Protein AF-A0A2E2U659-F1 (afdb_monomer_lite)

pLDDT: mean 93.08, std 4.6, range [61.91, 98.06]

Foldseek 3Di:
DPVVVVVVVVCVVVVLVLCVVCVVVLVVVPDDPVVSVVVSVVSSVVVVVVVVVVVVLVVVVQPDQAALVNDDCVQQVVDDPVVLVVVVVVVCVVVVHDDDDDDDPSNCSSRSVNRD

Radius of gyration: 21.77 Å; chains: 1; bounding box: 40×27×58 Å

Sequence (116 aa):
MDKNEELLSELKYLKLKSFVDYMDEVESSNLSLRDSLLELCRHEVRRRHDNSVLRRIKLAGFPKTKTLAMLNFDLAPRLSREQVNNLGTCKFIKEKRNVLLVGDSGGGKTHLAIGL

Secondary structure (DSSP, 8-state):
--HHHHHHHHHHHTT-HHHHHHHHHHHHTT--HHHHHHHHHHHHHHHHHHHHHHHHHHHTT-SS---GGG--GGG-TTS-HHHHHHHHTTHHHHTT------SSTTSSHHHHHHH-

Structure (mmCIF, N/CA/C/O backbone):
data_AF-A0A2E2U659-F1
#
_entry.id   AF-A0A2E2U659-F1
#
loop_
_atom_site.group_PDB
_atom_site.id
_atom_site.type_symbol
_atom_site.label_atom_id
_atom_site.label_alt_id
_atom_site.label_comp_id
_atom_site.label_asym_id
_atom_site.label_entity_id
_atom_site.label_seq_id
_atom_site.pdbx_PDB_ins_code
_atom_site.Cartn_x
_atom_site.Cartn_y
_atom_site.Cartn_z
_atom_site.occupancy
_atom_site.B_iso_or_equiv
_atom_site.auth_seq_id
_atom_site.auth_comp_id
_atom_site.auth_asym_id
_atom_site.auth_atom_id
_atom_site.pdbx_PDB_model_num
ATOM 1 N N . MET A 1 1 ? -16.814 -13.558 31.536 1.00 61.91 1 MET A N 1
ATOM 2 C CA . MET A 1 1 ? -15.636 -13.441 30.660 1.00 61.91 1 MET A CA 1
ATOM 3 C C . MET A 1 1 ? -15.093 -12.032 30.820 1.00 61.91 1 MET A C 1
ATOM 5 O O . MET A 1 1 ? -15.859 -11.158 31.218 1.00 61.91 1 MET A O 1
ATOM 9 N N . ASP A 1 2 ? -13.794 -11.819 30.623 1.00 89.94 2 ASP A N 1
ATOM 10 C CA . ASP A 1 2 ? -13.235 -10.466 30.593 1.00 89.94 2 ASP A CA 1
ATOM 11 C C . ASP A 1 2 ? -13.784 -9.731 29.356 1.00 89.94 2 ASP A C 1
ATOM 13 O O . ASP A 1 2 ? -13.744 -10.259 28.245 1.00 89.94 2 ASP A O 1
ATOM 17 N N . LYS A 1 3 ? -14.318 -8.518 29.540 1.00 89.56 3 LYS A N 1
ATOM 18 C CA . LYS A 1 3 ? -14.882 -7.717 28.441 1.00 89.56 3 LYS A CA 1
ATOM 19 C C . LYS A 1 3 ? -13.840 -7.416 27.363 1.00 89.56 3 LYS A C 1
ATOM 21 O O . LYS A 1 3 ? -14.201 -7.267 26.197 1.00 89.56 3 LYS A O 1
ATOM 26 N N . ASN A 1 4 ? -12.563 -7.335 27.739 1.00 89.25 4 ASN A N 1
ATOM 27 C CA . ASN A 1 4 ? -11.481 -7.134 26.784 1.00 89.25 4 ASN A CA 1
ATOM 28 C C . ASN A 1 4 ? -11.280 -8.368 25.888 1.00 89.25 4 ASN A C 1
ATOM 30 O O . ASN A 1 4 ? -11.129 -8.246 24.674 1.00 89.25 4 ASN A O 1
ATOM 34 N N . GLU A 1 5 ? -11.356 -9.574 26.456 1.00 92.81 5 GLU A N 1
ATOM 35 C CA . GLU A 1 5 ? -11.285 -10.816 25.679 1.00 92.81 5 GLU A CA 1
ATOM 36 C C . GLU A 1 5 ? -12.457 -10.950 24.699 1.00 92.81 5 GLU A C 1
ATOM 38 O O . GLU A 1 5 ? -12.251 -11.328 23.541 1.00 92.81 5 GLU A O 1
ATOM 43 N N . GLU A 1 6 ? -13.671 -10.596 25.134 1.00 95.06 6 GLU A N 1
ATOM 44 C CA . GLU A 1 6 ? -14.858 -10.562 24.271 1.00 95.06 6 GLU A CA 1
ATOM 45 C C . GLU A 1 6 ? -14.645 -9.592 23.097 1.00 95.06 6 GLU A C 1
ATOM 47 O O . GLU A 1 6 ? -14.783 -9.991 21.938 1.00 95.06 6 GLU A O 1
ATOM 52 N N . LEU A 1 7 ? -14.193 -8.363 23.365 1.00 93.31 7 LEU A N 1
ATOM 53 C CA . LEU A 1 7 ? -13.891 -7.374 22.327 1.00 93.31 7 LEU A CA 1
ATOM 54 C C . LEU A 1 7 ? -12.846 -7.884 21.325 1.00 93.31 7 LEU A C 1
ATOM 56 O O . LEU A 1 7 ? -13.054 -7.807 20.113 1.00 93.31 7 LEU A O 1
ATOM 60 N N . LEU A 1 8 ? -11.735 -8.450 21.801 1.00 93.38 8 LEU A N 1
ATOM 61 C CA . LEU A 1 8 ? -10.689 -8.992 20.931 1.00 93.38 8 LEU A CA 1
ATOM 62 C C . LEU A 1 8 ? -11.200 -10.137 20.047 1.00 93.38 8 LEU A C 1
ATOM 64 O O . LEU A 1 8 ? -10.747 -10.282 18.905 1.00 93.38 8 LEU A O 1
ATOM 68 N N . SER A 1 9 ? -12.128 -10.954 20.548 1.00 94.94 9 SER A N 1
ATOM 69 C CA . SER A 1 9 ? -12.752 -12.024 19.766 1.00 94.94 9 SER A CA 1
ATOM 70 C C . SER A 1 9 ? -13.616 -11.470 18.625 1.00 94.94 9 SER A C 1
ATOM 72 O O . SER A 1 9 ? -13.458 -11.898 17.476 1.00 94.94 9 SER A O 1
ATOM 74 N N . GLU A 1 10 ? -14.417 -10.438 18.900 1.00 96.19 10 GLU A N 1
ATOM 75 C CA . GLU A 1 10 ? -15.263 -9.767 17.910 1.00 96.19 10 GLU A CA 1
ATOM 76 C C . GLU A 1 10 ? -14.425 -9.039 16.850 1.00 96.19 10 GLU A C 1
ATOM 78 O O . GLU A 1 10 ? -14.656 -9.180 15.646 1.00 96.19 10 GLU A O 1
ATOM 83 N N . LEU A 1 11 ? -13.368 -8.329 17.260 1.00 95.56 11 LEU A N 1
ATOM 84 C CA . LEU A 1 11 ? -12.451 -7.655 16.333 1.00 95.56 11 LEU A CA 1
ATOM 85 C C . LEU A 1 11 ? -11.759 -8.648 15.389 1.00 95.56 11 LEU A C 1
ATOM 87 O O . LEU A 1 11 ? -11.617 -8.380 14.190 1.00 95.56 11 LEU A O 1
ATOM 91 N N . LYS A 1 12 ? -11.364 -9.822 15.897 1.00 93.94 12 LYS A N 1
ATOM 92 C CA . LYS A 1 12 ? -10.801 -10.904 15.073 1.00 93.94 12 LYS A CA 1
ATOM 93 C C . LYS A 1 12 ? -11.826 -11.443 14.079 1.00 93.94 12 LYS A C 1
ATOM 95 O O . LYS A 1 12 ? -11.478 -11.610 12.907 1.00 93.94 12 LYS A O 1
ATOM 100 N N . TYR A 1 13 ? -13.067 -11.675 14.509 1.00 96.56 13 TYR A N 1
ATOM 101 C CA . TYR A 1 13 ? -14.152 -12.143 13.642 1.00 96.56 13 TYR A CA 1
ATOM 102 C C . TYR A 1 13 ? -14.449 -11.149 12.508 1.00 96.56 13 TYR A C 1
ATOM 104 O O . TYR A 1 13 ? -14.497 -11.528 11.334 1.00 96.56 13 TYR A O 1
ATOM 112 N N . LEU A 1 14 ? -14.517 -9.854 12.831 1.00 96.94 14 LEU A N 1
ATOM 113 C CA . LEU A 1 14 ? -14.705 -8.757 11.874 1.00 96.94 14 LEU A CA 1
ATOM 114 C C . LEU A 1 14 ? -13.465 -8.464 11.009 1.00 96.94 14 LEU A C 1
ATOM 116 O O . LEU A 1 14 ? -13.519 -7.633 10.097 1.00 96.94 14 LEU A O 1
ATOM 120 N N . LYS A 1 15 ? -12.347 -9.159 11.259 1.00 95.81 15 LYS A N 1
ATOM 121 C CA . LYS A 1 15 ? -11.054 -8.980 10.579 1.00 95.81 15 LYS A CA 1
ATOM 122 C C . LYS A 1 15 ? -10.497 -7.559 10.727 1.00 95.81 15 LYS A C 1
ATOM 124 O O . LYS A 1 15 ? -9.832 -7.074 9.814 1.00 95.81 15 LYS A O 1
ATOM 129 N N . LEU A 1 16 ? -10.749 -6.911 11.863 1.00 96.75 16 LEU A N 1
ATOM 130 C CA . LEU A 1 16 ? -10.254 -5.579 12.223 1.00 96.75 16 LEU A CA 1
ATOM 131 C C . LEU A 1 16 ? -8.895 -5.694 12.921 1.00 96.75 16 LEU A C 1
ATOM 133 O O . LEU A 1 16 ? -8.750 -5.413 14.108 1.00 96.75 16 LEU A O 1
ATOM 137 N N . LYS A 1 17 ? -7.885 -6.174 12.191 1.00 93.38 17 LYS A N 1
ATOM 138 C CA . LYS A 1 17 ? -6.566 -6.464 12.778 1.00 93.38 17 LYS A CA 1
ATOM 139 C C . LYS A 1 17 ? -5.885 -5.208 13.310 1.00 93.38 17 LYS A C 1
ATOM 141 O O . LYS A 1 17 ? -5.283 -5.265 14.372 1.00 93.38 17 LYS A O 1
ATOM 146 N N . SER A 1 18 ? -6.022 -4.085 12.608 1.00 95.81 18 SER A N 1
ATOM 147 C CA . SER A 1 18 ? -5.437 -2.825 13.061 1.00 95.81 18 SER A CA 1
ATOM 148 C C . SER A 1 18 ? -6.079 -2.301 14.338 1.00 95.81 18 SER A C 1
ATOM 150 O O . SER A 1 18 ? -5.429 -1.563 15.060 1.00 95.81 18 SER A O 1
ATOM 152 N N . PHE A 1 19 ? -7.325 -2.667 14.647 1.00 96.69 19 PHE A N 1
ATOM 153 C CA . PHE A 1 19 ? -7.912 -2.250 15.918 1.00 96.69 19 PHE A CA 1
ATOM 154 C C . PHE A 1 19 ? -7.129 -2.875 17.069 1.00 96.69 19 PHE A C 1
ATOM 156 O O . PHE A 1 19 ? -6.720 -2.159 17.963 1.00 96.69 19 PHE A O 1
ATOM 163 N N . VAL A 1 20 ? -6.825 -4.173 16.986 1.00 94.12 20 VAL A N 1
ATOM 164 C CA . VAL A 1 20 ? -6.016 -4.871 17.998 1.00 94.12 20 VAL A CA 1
ATOM 165 C C . VAL A 1 20 ? -4.615 -4.263 18.123 1.00 94.12 20 VAL A C 1
ATOM 167 O O . VAL A 1 20 ? -4.124 -4.110 19.231 1.00 94.12 20 VAL A O 1
ATOM 170 N N . ASP A 1 21 ? -3.992 -3.898 16.999 1.00 95.25 21 ASP A N 1
ATOM 171 C CA . ASP A 1 21 ? -2.619 -3.378 16.985 1.00 95.25 21 ASP A CA 1
ATOM 172 C C . ASP A 1 21 ? -2.499 -1.945 17.558 1.00 95.25 21 ASP A C 1
ATOM 174 O O . ASP A 1 21 ? -1.428 -1.582 18.036 1.00 95.25 21 ASP A O 1
ATOM 178 N N . TYR A 1 22 ? -3.564 -1.129 17.492 1.00 96.19 22 TYR A N 1
ATOM 179 C CA . TYR A 1 22 ? -3.524 0.314 17.800 1.00 96.19 22 TYR A CA 1
ATOM 180 C C . TYR A 1 22 ? -4.501 0.764 18.905 1.00 96.19 22 TYR A C 1
ATOM 182 O O . TYR A 1 22 ? -4.556 1.952 19.219 1.00 96.19 22 TYR A O 1
ATOM 190 N N . MET A 1 23 ? -5.287 -0.144 19.495 1.00 93.75 23 MET A N 1
ATOM 191 C CA . MET A 1 23 ? -6.300 0.199 20.507 1.00 93.75 23 MET A CA 1
ATOM 192 C C . MET A 1 23 ? -5.694 0.904 21.720 1.00 93.75 23 MET A C 1
ATOM 194 O O . MET A 1 23 ? -6.157 1.987 22.066 1.00 93.75 23 MET A O 1
ATOM 198 N N . ASP A 1 24 ? -4.630 0.340 22.294 1.00 93.25 24 ASP A N 1
ATOM 199 C CA . ASP A 1 24 ? -3.978 0.878 23.495 1.00 93.25 24 ASP A CA 1
ATOM 200 C C . ASP A 1 24 ? -3.371 2.271 23.237 1.00 93.25 24 ASP A C 1
ATOM 202 O O . ASP A 1 24 ? -3.455 3.175 24.070 1.00 93.25 24 ASP A O 1
ATOM 206 N N . GLU A 1 25 ? -2.801 2.480 22.044 1.00 95.00 25 GLU A N 1
ATOM 207 C CA . GLU 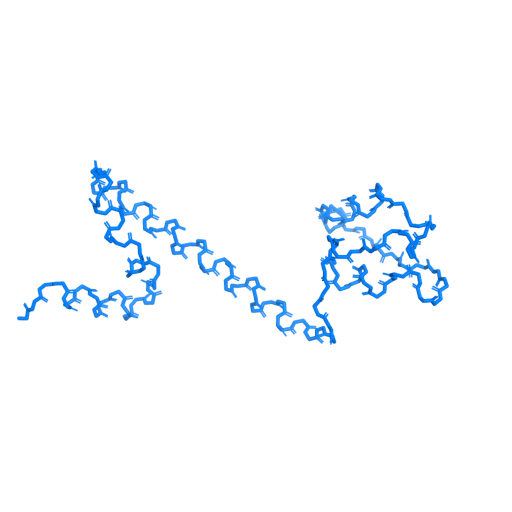A 1 25 ? -2.254 3.776 21.625 1.00 95.00 25 GLU A CA 1
ATOM 208 C C . GLU A 1 25 ? -3.361 4.837 21.535 1.00 95.00 25 GLU A C 1
ATOM 210 O O . GLU A 1 25 ? -3.246 5.934 22.092 1.00 95.00 25 GLU A O 1
ATOM 215 N N . VAL A 1 26 ? -4.472 4.501 20.880 1.00 95.06 26 VAL A N 1
ATOM 216 C CA . VAL A 1 26 ? -5.614 5.407 20.721 1.00 95.06 26 VAL A CA 1
ATOM 217 C C . VAL A 1 26 ? -6.311 5.674 22.059 1.00 95.06 26 VAL A C 1
ATOM 219 O O . VAL A 1 26 ? -6.732 6.805 22.310 1.00 95.06 26 VAL A O 1
ATOM 222 N N . GLU A 1 27 ? -6.403 4.676 22.937 1.00 91.69 27 GLU A N 1
ATOM 223 C CA . GLU A 1 27 ? -6.946 4.826 24.290 1.00 91.69 27 GLU A CA 1
ATOM 224 C C . GLU A 1 27 ? -6.098 5.794 25.129 1.00 91.69 27 GLU A C 1
ATOM 226 O O . GLU A 1 27 ? -6.638 6.673 25.803 1.00 91.69 27 GLU A O 1
ATOM 231 N N . SER A 1 28 ? -4.770 5.725 25.002 1.00 93.94 28 SER A N 1
ATOM 232 C CA . SER A 1 28 ? -3.845 6.634 25.693 1.00 93.94 28 SER A CA 1
ATOM 233 C C . SER A 1 28 ? -3.900 8.089 25.198 1.00 93.94 28 SER A C 1
ATOM 235 O O . SER A 1 28 ? -3.432 9.000 25.882 1.00 93.94 28 SER A O 1
ATOM 237 N N . SER A 1 29 ? -4.506 8.333 24.032 1.00 92.31 29 SER A N 1
ATOM 238 C CA . SER A 1 29 ? -4.505 9.635 23.351 1.00 92.31 29 SER A CA 1
ATOM 239 C C . SER A 1 29 ? -5.574 10.623 23.852 1.00 92.31 29 SER A C 1
ATOM 241 O O . SER A 1 29 ? -5.677 11.726 23.317 1.00 92.31 29 SER A O 1
ATOM 243 N N . ASN A 1 30 ? -6.370 10.258 24.869 1.00 91.56 30 ASN A N 1
ATOM 244 C CA . ASN A 1 30 ? -7.426 11.088 25.479 1.00 91.56 30 ASN A CA 1
ATOM 245 C C . ASN A 1 30 ? -8.372 11.755 24.454 1.00 91.56 30 ASN A C 1
ATOM 247 O O . ASN A 1 30 ? -8.743 12.926 24.569 1.00 91.56 30 ASN A O 1
ATOM 251 N N . LEU A 1 31 ? -8.725 11.003 23.413 1.00 93.88 31 LEU A N 1
ATOM 252 C CA . LEU A 1 31 ? -9.622 11.428 22.346 1.00 93.88 31 LEU A CA 1
ATOM 253 C C . LEU A 1 31 ? -11.089 11.187 22.728 1.00 93.88 31 LEU A C 1
ATOM 255 O O . LEU A 1 31 ? -11.409 10.355 23.578 1.00 93.88 31 LEU A O 1
ATOM 259 N N . SER A 1 32 ? -12.010 11.898 22.071 1.00 97.06 32 SER A N 1
ATOM 260 C CA . SER A 1 32 ? -13.430 11.556 22.174 1.00 97.06 32 SER A CA 1
ATOM 261 C C . SER A 1 32 ? -13.685 10.174 21.564 1.00 97.06 32 SER A C 1
ATOM 263 O O . SER A 1 32 ? -12.983 9.765 20.642 1.00 97.06 32 SER A O 1
ATOM 265 N N . LEU A 1 33 ? -14.750 9.480 21.986 1.00 95.62 33 LEU A N 1
ATOM 266 C CA . LEU A 1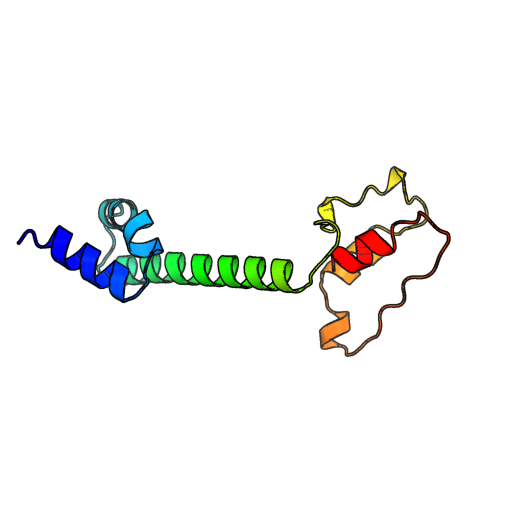 33 ? -15.116 8.175 21.413 1.00 95.62 33 LEU A CA 1
ATOM 267 C C . LEU A 1 33 ? -15.186 8.203 19.874 1.00 95.62 33 LEU A C 1
ATOM 269 O O . LEU A 1 33 ? -14.757 7.261 19.211 1.00 95.62 33 LEU A O 1
ATOM 273 N N . ARG A 1 34 ? -15.729 9.283 19.296 1.00 97.81 34 ARG A N 1
ATOM 274 C CA . ARG A 1 34 ? -15.845 9.424 17.838 1.00 97.81 34 ARG A CA 1
ATOM 275 C C . ARG A 1 34 ? -14.480 9.565 17.171 1.00 97.81 34 ARG A C 1
ATOM 277 O O . ARG A 1 34 ? -14.275 8.969 16.118 1.00 97.81 34 ARG A O 1
ATOM 284 N N . ASP A 1 35 ? -13.567 10.307 17.787 1.00 97.69 35 ASP A N 1
ATOM 285 C CA . ASP A 1 35 ? -12.220 10.520 17.257 1.00 97.69 35 ASP A CA 1
ATOM 286 C C . ASP A 1 35 ? -11.365 9.256 17.392 1.00 97.69 35 ASP A C 1
ATOM 288 O O . ASP A 1 35 ? -10.707 8.866 16.429 1.00 97.69 35 ASP A O 1
ATOM 292 N N . SER A 1 36 ? -11.459 8.546 18.520 1.00 97.06 36 SER A N 1
ATOM 293 C CA . SER A 1 36 ? -10.810 7.245 18.712 1.00 97.06 36 SER A CA 1
ATOM 294 C C . SER A 1 36 ? -11.268 6.226 17.669 1.00 97.06 36 SER A C 1
ATOM 296 O O . SER A 1 36 ? -10.451 5.580 17.012 1.00 97.06 36 SER A O 1
ATOM 298 N N . LEU A 1 37 ? -12.585 6.109 17.457 1.00 96.62 37 LEU A N 1
ATOM 299 C CA . LEU A 1 37 ? -13.140 5.212 16.442 1.00 96.62 37 LEU A CA 1
ATOM 300 C C . LEU A 1 37 ? -12.705 5.607 15.029 1.00 96.62 37 LEU A C 1
ATOM 302 O O . LEU A 1 37 ? -12.413 4.728 14.216 1.00 96.62 37 LEU A O 1
ATOM 306 N N . LEU A 1 38 ? -12.651 6.906 14.726 1.00 97.88 38 LEU A N 1
ATOM 307 C CA . LEU A 1 38 ? -12.178 7.393 13.435 1.00 97.88 38 LEU A CA 1
ATOM 308 C C . LEU A 1 38 ? -10.709 7.025 13.207 1.00 97.88 38 LEU A C 1
ATOM 310 O O . LEU A 1 38 ? -10.366 6.585 12.108 1.00 97.88 38 LEU A O 1
ATOM 314 N N . GLU A 1 39 ? -9.854 7.172 14.217 1.00 97.88 39 GLU A N 1
ATOM 315 C CA . GLU A 1 39 ? -8.432 6.860 14.083 1.00 97.88 39 GLU A CA 1
ATOM 31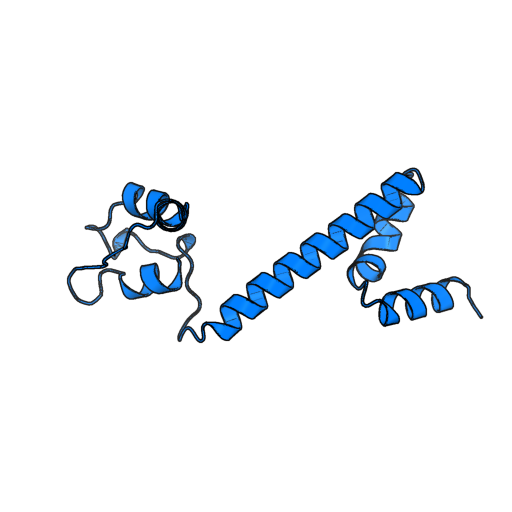6 C C . GLU A 1 39 ? -8.201 5.355 13.904 1.00 97.88 39 GLU A C 1
ATOM 318 O O . GLU A 1 39 ? -7.548 4.947 12.941 1.00 97.88 39 GLU A O 1
ATOM 323 N N . LEU A 1 40 ? -8.857 4.506 14.700 1.00 97.44 40 LEU A N 1
ATOM 324 C CA . LEU A 1 40 ? -8.817 3.048 14.511 1.00 97.44 40 LEU A CA 1
ATOM 325 C C . LEU A 1 40 ? -9.318 2.637 13.116 1.00 97.44 40 LEU A C 1
ATOM 327 O O . LEU A 1 40 ? -8.684 1.829 12.427 1.00 97.44 40 LEU A O 1
ATOM 331 N N . CYS A 1 41 ? -10.414 3.244 12.643 1.00 97.81 41 CYS A N 1
ATOM 332 C CA . CYS A 1 41 ? -10.906 3.040 11.279 1.00 97.81 41 CYS A CA 1
ATOM 333 C C . CYS A 1 41 ? -9.860 3.430 10.227 1.00 97.81 41 CYS A C 1
ATOM 335 O O . CYS A 1 41 ? -9.686 2.711 9.241 1.00 97.81 41 CYS A O 1
ATOM 337 N N . ARG A 1 42 ? -9.144 4.544 10.412 1.00 97.94 42 ARG A N 1
ATOM 338 C CA . ARG A 1 42 ? -8.080 4.979 9.494 1.00 97.94 42 ARG A CA 1
ATOM 339 C C . ARG A 1 42 ? -6.919 3.996 9.464 1.00 97.94 42 ARG A C 1
ATOM 341 O O . ARG A 1 42 ? -6.455 3.679 8.366 1.00 97.94 42 ARG A O 1
ATOM 348 N N . HIS A 1 43 ? -6.480 3.485 10.614 1.00 97.88 43 HIS A N 1
ATOM 349 C CA . HIS A 1 43 ? -5.448 2.447 10.670 1.00 97.88 43 HIS A CA 1
ATOM 350 C C . HIS A 1 43 ? -5.870 1.200 9.886 1.00 97.88 43 HIS A C 1
ATOM 352 O O . HIS A 1 43 ? -5.109 0.705 9.053 1.00 97.88 43 HIS A O 1
ATOM 358 N N . GLU A 1 44 ? -7.106 0.736 10.074 1.00 97.94 44 GLU A N 1
ATOM 359 C CA . GLU A 1 44 ? -7.627 -0.432 9.359 1.00 97.94 44 GLU A CA 1
ATOM 360 C C . GLU A 1 44 ? -7.761 -0.180 7.848 1.00 97.94 44 GLU A C 1
ATOM 362 O O . GLU A 1 44 ? -7.380 -1.028 7.038 1.00 97.94 44 GLU A O 1
ATOM 367 N N . VAL A 1 45 ? -8.245 0.996 7.436 1.00 98.06 45 VAL A N 1
ATOM 368 C CA . VAL A 1 45 ? -8.330 1.379 6.016 1.00 98.06 45 VAL A CA 1
ATOM 369 C C . VAL A 1 45 ? -6.944 1.403 5.369 1.00 98.06 45 VAL A C 1
ATOM 371 O O . VAL A 1 45 ? -6.780 0.828 4.289 1.00 98.06 45 VAL A O 1
ATOM 374 N N . ARG A 1 46 ? -5.939 2.003 6.024 1.00 97.69 46 ARG A N 1
ATOM 375 C CA . ARG A 1 46 ? -4.545 2.010 5.543 1.00 97.69 46 ARG A CA 1
ATOM 376 C C . ARG A 1 46 ? -4.009 0.588 5.405 1.00 97.69 46 ARG A C 1
ATOM 378 O O . ARG A 1 46 ? -3.586 0.197 4.321 1.00 97.69 46 ARG A O 1
ATOM 385 N N . ARG A 1 47 ? -4.158 -0.244 6.439 1.00 96.69 47 ARG A N 1
ATOM 386 C CA . ARG A 1 47 ? -3.719 -1.646 6.407 1.00 96.69 47 ARG A CA 1
ATOM 387 C C . ARG A 1 47 ? -4.377 -2.441 5.278 1.00 96.69 47 ARG A C 1
ATOM 389 O O . ARG A 1 47 ? -3.724 -3.252 4.617 1.00 96.69 47 ARG A O 1
ATOM 396 N N . ARG A 1 48 ? -5.677 -2.252 5.039 1.00 96.88 48 ARG A N 1
ATOM 397 C CA . ARG A 1 48 ? -6.385 -2.898 3.919 1.00 96.88 48 ARG A CA 1
ATOM 398 C C . ARG A 1 48 ? -5.867 -2.412 2.572 1.00 96.88 48 ARG A C 1
ATOM 400 O O . ARG A 1 48 ? -5.691 -3.236 1.673 1.00 96.88 48 ARG A O 1
ATOM 407 N N . HIS A 1 49 ? -5.610 -1.113 2.434 1.00 97.19 49 HIS A N 1
ATOM 408 C CA . HIS A 1 49 ? -5.015 -0.540 1.232 1.00 97.19 49 HIS A CA 1
ATOM 409 C C . HIS A 1 49 ? -3.644 -1.164 0.940 1.00 97.19 49 HIS A C 1
ATOM 411 O O . HIS A 1 49 ? -3.449 -1.705 -0.152 1.00 97.19 49 HIS A O 1
ATOM 417 N N . ASP A 1 50 ? -2.754 -1.200 1.929 1.00 96.12 50 ASP A N 1
ATOM 418 C CA . ASP A 1 50 ? -1.395 -1.732 1.790 1.00 96.12 50 ASP A CA 1
ATOM 419 C C . ASP A 1 50 ? -1.405 -3.219 1.422 1.00 96.12 50 ASP A C 1
ATOM 421 O O . ASP A 1 50 ? -0.760 -3.642 0.461 1.00 96.12 50 ASP A O 1
ATOM 425 N N . ASN A 1 51 ? -2.231 -4.022 2.100 1.00 96.12 51 ASN A N 1
ATOM 426 C CA . ASN A 1 51 ? -2.399 -5.438 1.764 1.00 96.12 51 ASN A CA 1
ATOM 427 C C . ASN A 1 51 ? -2.947 -5.638 0.344 1.00 96.12 51 ASN A C 1
ATOM 429 O O . ASN A 1 51 ? -2.560 -6.577 -0.354 1.00 96.12 51 ASN A O 1
ATOM 433 N N . SER A 1 52 ? -3.843 -4.757 -0.103 1.00 96.94 52 SER A N 1
ATOM 434 C CA . SER A 1 52 ? -4.394 -4.777 -1.458 1.00 96.94 52 SER A CA 1
ATOM 435 C C . SER A 1 52 ? -3.320 -4.463 -2.507 1.00 96.94 52 SER A C 1
ATOM 437 O O . SER A 1 52 ? -3.259 -5.135 -3.540 1.00 96.94 52 SER A O 1
ATOM 439 N N . VAL A 1 53 ? -2.434 -3.499 -2.228 1.00 94.19 53 VAL A N 1
ATOM 440 C CA . VAL A 1 53 ? -1.264 -3.177 -3.063 1.00 94.19 53 VAL A CA 1
ATOM 4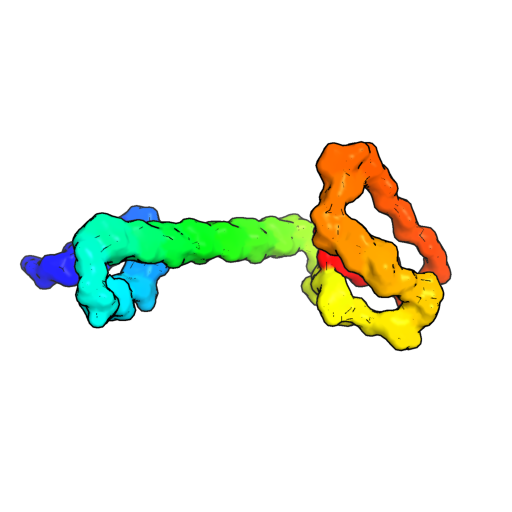41 C C . VAL A 1 53 ? -0.308 -4.368 -3.134 1.00 94.19 53 VAL A C 1
ATOM 443 O O . VAL A 1 53 ? -0.017 -4.842 -4.232 1.00 94.19 53 VAL A O 1
ATOM 446 N N . LEU A 1 54 ? 0.107 -4.920 -1.991 1.00 93.50 54 LEU A N 1
ATOM 447 C CA . LEU A 1 54 ? 1.012 -6.075 -1.931 1.00 93.50 54 LEU A CA 1
ATOM 448 C C . LEU A 1 54 ? 0.444 -7.292 -2.667 1.00 93.50 54 LEU A C 1
ATOM 450 O O . LEU A 1 54 ? 1.158 -7.974 -3.404 1.00 93.50 54 LEU A O 1
ATOM 454 N N . ARG A 1 55 ? -0.863 -7.545 -2.527 1.00 95.50 55 ARG A N 1
ATOM 455 C CA . ARG A 1 55 ? -1.548 -8.615 -3.257 1.00 95.50 55 ARG A CA 1
ATOM 456 C C . ARG A 1 55 ? -1.502 -8.388 -4.766 1.00 95.50 55 ARG A C 1
ATOM 458 O O . ARG A 1 55 ? -1.216 -9.338 -5.487 1.00 95.50 55 ARG A O 1
ATOM 465 N N . ARG A 1 56 ? -1.768 -7.170 -5.254 1.00 94.44 56 ARG A N 1
ATOM 466 C CA . ARG A 1 56 ? -1.683 -6.851 -6.692 1.00 94.44 56 ARG A CA 1
ATOM 467 C C . ARG A 1 56 ? -0.267 -7.040 -7.233 1.00 94.44 56 ARG A C 1
ATOM 469 O O . ARG A 1 56 ? -0.119 -7.665 -8.275 1.00 94.44 56 ARG A O 1
ATOM 476 N N . ILE A 1 57 ? 0.754 -6.589 -6.502 1.00 91.62 57 ILE A N 1
ATOM 477 C CA . ILE A 1 57 ? 2.164 -6.777 -6.883 1.00 91.62 57 ILE A CA 1
ATOM 478 C C . ILE A 1 57 ? 2.506 -8.269 -6.973 1.00 91.62 57 ILE A C 1
ATOM 480 O O . ILE A 1 57 ? 3.109 -8.705 -7.949 1.00 91.62 57 ILE A O 1
ATOM 484 N N . LYS A 1 58 ? 2.071 -9.078 -5.997 1.00 92.38 58 LYS A N 1
ATOM 485 C CA . LYS A 1 58 ? 2.277 -10.534 -6.025 1.00 92.38 58 LYS A CA 1
ATOM 486 C C . LYS A 1 58 ? 1.579 -11.194 -7.219 1.00 92.38 58 LYS A C 1
ATOM 488 O O . LYS A 1 58 ? 2.157 -12.070 -7.851 1.00 92.38 58 LYS A O 1
ATOM 493 N N . LEU A 1 59 ? 0.347 -10.780 -7.523 1.00 95.25 59 LEU A N 1
ATOM 494 C CA . LEU A 1 59 ? -0.431 -11.311 -8.648 1.00 95.25 59 LEU A CA 1
ATOM 495 C C . LEU A 1 59 ? 0.133 -10.913 -10.017 1.00 95.25 59 LEU A C 1
ATOM 497 O O . LEU A 1 59 ? -0.078 -11.649 -10.973 1.00 95.25 59 LEU A O 1
ATOM 501 N N . ALA A 1 60 ? 0.860 -9.798 -10.115 1.00 91.56 60 ALA A N 1
ATOM 502 C CA . ALA A 1 60 ? 1.506 -9.377 -11.357 1.00 91.56 60 ALA A CA 1
ATOM 503 C C . ALA A 1 60 ? 2.623 -10.336 -11.815 1.00 91.56 60 ALA A C 1
ATOM 505 O O . ALA A 1 60 ? 3.024 -10.291 -12.974 1.00 91.56 60 ALA A O 1
ATOM 506 N N . GLY A 1 61 ? 3.118 -11.215 -10.932 1.00 92.75 61 GLY A N 1
ATOM 507 C CA . GLY A 1 61 ? 4.029 -12.297 -11.315 1.00 92.75 61 GLY A CA 1
ATOM 508 C C . GLY A 1 61 ? 5.393 -11.818 -11.819 1.00 92.75 61 GLY A C 1
ATOM 509 O O . GLY A 1 61 ? 6.032 -12.510 -12.609 1.00 92.75 61 GLY A O 1
ATOM 510 N N . PHE A 1 62 ? 5.843 -10.634 -11.392 1.00 90.25 62 PHE A N 1
ATOM 511 C CA . PHE A 1 62 ? 7.130 -10.098 -11.820 1.00 90.25 62 PHE A CA 1
ATOM 512 C C . PHE A 1 62 ? 8.287 -11.026 -11.409 1.00 90.25 62 PHE A C 1
ATOM 514 O O . PHE A 1 62 ? 8.316 -11.503 -10.273 1.00 90.25 62 PHE A O 1
ATOM 521 N N . PRO A 1 63 ? 9.299 -11.232 -12.273 1.00 89.50 63 PRO A N 1
ATOM 522 C CA . PRO A 1 63 ? 10.440 -12.095 -11.958 1.00 89.50 63 PRO A CA 1
ATOM 523 C C . PRO A 1 63 ? 11.317 -11.529 -10.831 1.00 89.50 63 PRO A C 1
ATOM 525 O O . PRO A 1 63 ? 12.067 -12.264 -10.192 1.00 89.50 63 PRO A O 1
ATOM 528 N N . LYS A 1 64 ? 11.263 -10.209 -10.613 1.00 89.25 64 LYS A N 1
ATOM 529 C CA . LYS A 1 64 ? 11.951 -9.482 -9.540 1.00 89.25 64 LYS A CA 1
ATOM 530 C C . LYS A 1 64 ? 11.092 -8.296 -9.118 1.00 89.25 64 LYS A C 1
ATOM 532 O O . LYS A 1 64 ? 10.467 -7.671 -9.968 1.00 89.25 64 LYS A O 1
ATOM 537 N N . THR A 1 65 ? 11.142 -7.923 -7.844 1.00 89.06 65 THR A N 1
ATOM 538 C CA . THR A 1 65 ? 10.566 -6.656 -7.375 1.00 89.06 65 THR A CA 1
ATOM 539 C C . THR A 1 65 ? 11.489 -5.507 -7.771 1.00 89.06 65 THR A C 1
ATOM 541 O O . THR A 1 65 ? 12.668 -5.506 -7.409 1.00 89.06 65 THR A O 1
ATOM 544 N N . LYS A 1 66 ? 10.971 -4.537 -8.526 1.00 92.12 66 LYS A N 1
ATOM 545 C CA . LYS A 1 66 ? 11.674 -3.303 -8.898 1.00 92.12 66 LYS A CA 1
ATOM 546 C C . LYS A 1 66 ? 10.736 -2.121 -8.708 1.00 92.12 66 LYS A C 1
ATOM 548 O O . LYS A 1 66 ? 9.552 -2.228 -8.989 1.00 92.12 66 LYS A O 1
ATOM 553 N N . THR A 1 67 ? 11.273 -1.005 -8.235 1.00 92.88 67 THR A N 1
ATOM 554 C CA . THR A 1 67 ? 10.557 0.273 -8.127 1.00 92.88 67 THR A CA 1
ATOM 555 C C . THR A 1 67 ? 11.331 1.339 -8.889 1.00 92.88 67 THR A C 1
ATOM 557 O O . THR A 1 67 ? 12.540 1.192 -9.093 1.00 92.88 67 THR A O 1
ATOM 560 N N . LEU A 1 68 ? 10.684 2.436 -9.285 1.00 92.38 68 LEU A N 1
ATOM 561 C CA . LEU A 1 68 ? 11.387 3.545 -9.945 1.00 92.38 68 LEU A CA 1
ATOM 562 C C . LEU A 1 68 ? 12.535 4.110 -9.088 1.00 92.38 68 LEU A C 1
ATOM 564 O O . LEU A 1 68 ? 13.572 4.472 -9.631 1.00 92.38 68 LEU A O 1
ATOM 568 N N . ALA A 1 69 ? 12.405 4.088 -7.756 1.00 91.75 69 ALA A N 1
ATOM 569 C CA . ALA A 1 69 ? 13.454 4.526 -6.829 1.00 91.75 69 ALA A CA 1
ATOM 570 C C . ALA A 1 69 ? 14.722 3.649 -6.862 1.00 91.75 69 ALA A C 1
ATOM 572 O O . ALA A 1 69 ? 15.804 4.118 -6.530 1.00 91.75 69 ALA A O 1
ATOM 573 N N . MET A 1 70 ? 14.611 2.383 -7.278 1.00 93.31 70 MET A N 1
ATOM 574 C CA . MET A 1 70 ? 15.755 1.473 -7.427 1.00 93.31 70 MET A CA 1
ATOM 575 C C . MET A 1 70 ? 16.502 1.655 -8.757 1.00 93.31 70 MET A C 1
ATOM 577 O O . MET A 1 70 ? 17.443 0.908 -9.035 1.00 93.31 70 MET A O 1
ATOM 581 N N . LEU A 1 71 ? 16.042 2.549 -9.635 1.00 90.94 71 LEU A N 1
ATOM 582 C CA . LEU A 1 71 ? 16.633 2.737 -10.952 1.00 90.94 71 LEU A CA 1
ATOM 583 C C . LEU A 1 71 ? 17.968 3.478 -10.831 1.00 90.94 71 LEU A C 1
ATOM 585 O O . LEU A 1 71 ? 18.023 4.615 -10.365 1.00 90.94 71 LEU A O 1
ATOM 589 N N . ASN A 1 72 ? 19.046 2.836 -11.280 1.00 89.19 72 ASN A N 1
ATOM 590 C CA . ASN A 1 72 ? 20.361 3.460 -11.325 1.00 89.19 72 ASN A CA 1
ATOM 591 C C . ASN A 1 72 ? 20.551 4.186 -12.667 1.00 89.19 72 ASN A C 1
ATOM 593 O O . ASN A 1 72 ? 20.755 3.551 -13.702 1.00 89.19 72 ASN A O 1
ATOM 597 N N . PHE A 1 73 ? 20.490 5.517 -12.634 1.00 89.88 73 PHE A N 1
ATOM 598 C CA . PHE A 1 73 ? 20.668 6.366 -13.814 1.00 89.88 73 PHE A CA 1
ATOM 599 C C . PHE A 1 73 ? 22.111 6.386 -14.338 1.00 89.88 73 PHE A C 1
ATOM 601 O O . PHE A 1 73 ? 22.303 6.638 -15.523 1.00 89.88 73 PHE A O 1
ATOM 608 N N . ASP A 1 74 ? 23.107 6.047 -13.517 1.00 88.50 74 ASP A N 1
ATOM 609 C CA . ASP A 1 74 ? 24.507 5.970 -13.955 1.00 88.50 74 ASP A CA 1
ATOM 610 C C . ASP A 1 74 ? 24.719 4.782 -14.908 1.00 88.50 74 ASP A C 1
ATOM 612 O O . ASP A 1 74 ? 25.528 4.841 -15.830 1.00 88.50 74 ASP A O 1
ATOM 616 N N . LEU A 1 75 ? 23.924 3.717 -14.738 1.00 85.00 75 LEU A N 1
ATOM 617 C CA . LEU A 1 75 ? 23.889 2.557 -15.637 1.00 85.00 75 LEU A CA 1
ATOM 618 C C . LEU A 1 75 ? 22.982 2.772 -16.861 1.00 85.00 75 LEU A C 1
ATOM 620 O O . LEU A 1 75 ? 22.990 1.962 -17.786 1.00 85.00 75 LEU A O 1
ATOM 624 N N . ALA A 1 76 ? 22.193 3.849 -16.876 1.00 84.31 76 ALA A N 1
ATOM 625 C CA . ALA A 1 76 ? 21.273 4.200 -17.954 1.00 84.31 76 ALA A CA 1
ATOM 626 C C . ALA A 1 76 ? 21.406 5.691 -18.334 1.00 84.31 76 ALA A C 1
ATOM 628 O O . ALA A 1 76 ? 20.424 6.430 -18.268 1.00 84.31 76 ALA A O 1
ATOM 629 N N . PRO A 1 77 ? 22.592 6.154 -18.778 1.00 82.81 77 PRO A N 1
ATOM 630 C CA . PRO A 1 77 ? 22.886 7.583 -18.944 1.00 82.81 77 PRO A CA 1
ATOM 631 C C . PRO A 1 77 ? 22.039 8.274 -20.024 1.00 82.81 77 PRO A C 1
ATOM 633 O O . PRO A 1 77 ? 21.894 9.491 -20.020 1.00 82.81 77 PRO A O 1
ATOM 636 N N . ARG A 1 78 ? 21.456 7.504 -20.953 1.00 84.31 78 ARG A N 1
ATOM 637 C CA . ARG A 1 78 ? 20.543 8.017 -21.988 1.00 84.31 78 ARG A CA 1
ATOM 638 C C . ARG A 1 78 ? 19.106 8.212 -21.491 1.00 84.31 78 ARG A C 1
ATOM 640 O O . ARG A 1 78 ? 18.279 8.734 -22.233 1.00 84.31 78 ARG A O 1
ATOM 647 N N . LEU A 1 79 ? 18.783 7.765 -20.278 1.00 87.25 79 LEU A N 1
ATOM 648 C CA . LEU A 1 79 ? 17.437 7.836 -19.729 1.00 87.25 79 LEU A CA 1
ATOM 649 C C . LEU A 1 79 ? 17.229 9.154 -18.975 1.00 87.25 79 LEU A C 1
ATOM 651 O O . LEU A 1 79 ? 17.894 9.428 -17.977 1.00 87.25 79 LEU A O 1
ATOM 655 N N . SER A 1 80 ? 16.264 9.958 -19.421 1.00 89.88 80 SER A N 1
ATOM 656 C CA . SER A 1 80 ? 15.934 11.217 -18.753 1.00 89.88 80 SER A CA 1
ATOM 657 C C . SER A 1 80 ? 15.213 10.973 -17.425 1.00 89.88 80 SER A C 1
ATOM 659 O O . SER A 1 80 ? 14.139 10.367 -17.387 1.00 89.88 80 SER A O 1
ATOM 661 N N . ARG A 1 81 ? 15.768 11.509 -16.328 1.00 91.81 81 ARG A N 1
ATOM 662 C CA . ARG A 1 81 ? 15.121 11.517 -15.001 1.00 91.81 81 ARG A CA 1
ATOM 663 C C . ARG A 1 81 ? 13.748 12.181 -15.045 1.00 91.81 81 ARG A C 1
ATOM 665 O O . ARG A 1 81 ? 12.814 11.689 -14.425 1.00 91.81 81 ARG A O 1
ATOM 672 N N . GLU A 1 82 ? 13.617 13.261 -15.810 1.00 93.38 82 GLU A N 1
ATOM 673 C CA . GLU A 1 82 ? 12.352 13.975 -15.978 1.00 93.38 82 GLU A CA 1
ATOM 674 C C . GLU A 1 82 ? 11.290 13.083 -16.632 1.00 93.38 82 GLU A C 1
ATOM 676 O O . GLU A 1 82 ? 10.169 12.985 -16.137 1.00 93.38 82 GLU A O 1
ATOM 681 N N . GLN A 1 83 ? 11.652 12.358 -17.697 1.00 91.81 83 GLN A N 1
ATOM 682 C CA . GLN A 1 83 ? 10.734 11.425 -18.354 1.00 91.81 83 GLN A CA 1
ATOM 683 C C . GLN A 1 83 ? 10.311 10.289 -17.416 1.00 91.81 83 GLN A C 1
ATOM 685 O O . GLN A 1 83 ? 9.129 9.953 -17.369 1.00 91.81 83 GLN A O 1
ATOM 690 N N . VAL A 1 84 ? 11.242 9.728 -16.638 1.00 93.62 84 VAL A N 1
ATOM 691 C CA . VAL A 1 84 ? 10.929 8.680 -15.651 1.00 93.62 84 VAL A CA 1
ATOM 692 C C . VAL A 1 84 ? 9.993 9.204 -14.563 1.00 93.62 84 VAL A C 1
ATOM 694 O O . VAL A 1 84 ? 9.005 8.545 -14.245 1.00 93.62 84 VAL A O 1
ATOM 697 N N . ASN A 1 85 ? 10.246 10.402 -14.036 1.00 93.69 85 ASN A N 1
ATOM 698 C CA . ASN A 1 85 ? 9.378 11.030 -13.0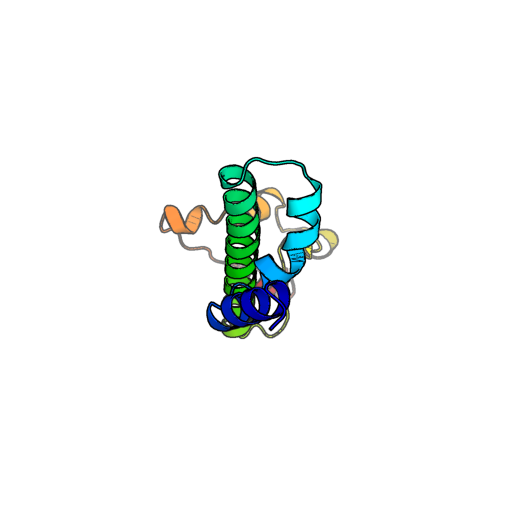40 1.00 93.69 85 ASN A CA 1
ATOM 699 C C . ASN A 1 85 ? 7.975 11.288 -13.603 1.00 93.69 85 ASN A C 1
ATOM 701 O O . ASN A 1 85 ? 6.983 10.983 -12.944 1.00 93.69 85 ASN A O 1
ATOM 705 N N . ASN A 1 86 ? 7.883 11.768 -14.846 1.00 94.06 86 ASN A N 1
ATOM 706 C CA . ASN A 1 86 ? 6.610 11.957 -15.537 1.00 94.06 86 ASN A CA 1
ATOM 707 C C . ASN A 1 86 ? 5.853 10.632 -15.707 1.00 94.06 86 ASN A C 1
ATOM 709 O O . ASN A 1 86 ? 4.649 10.588 -15.452 1.00 94.06 86 ASN A O 1
ATOM 713 N N . LEU A 1 87 ? 6.536 9.543 -16.074 1.00 95.19 87 LEU A N 1
ATOM 714 C CA . LEU A 1 87 ? 5.930 8.209 -16.139 1.00 95.19 87 LEU A CA 1
ATOM 715 C C . LEU A 1 87 ? 5.435 7.741 -14.763 1.00 95.19 87 LEU A C 1
ATOM 717 O O . LEU A 1 87 ? 4.328 7.217 -14.677 1.00 95.19 87 LEU A O 1
ATOM 721 N N . GLY A 1 88 ? 6.189 8.009 -13.692 1.00 94.88 88 GLY A N 1
ATOM 722 C CA . GLY A 1 88 ? 5.822 7.668 -12.313 1.00 94.88 88 GLY A CA 1
ATOM 723 C C . GLY A 1 88 ? 4.552 8.349 -11.792 1.00 94.88 88 GLY A C 1
ATOM 724 O O . GLY A 1 88 ? 3.954 7.878 -10.830 1.00 94.88 88 GLY A O 1
ATOM 725 N N . THR A 1 89 ? 4.081 9.417 -12.443 1.00 95.75 89 THR A N 1
ATOM 726 C CA . THR A 1 89 ? 2.765 10.012 -12.138 1.00 95.75 89 THR A CA 1
ATOM 727 C C . THR A 1 89 ? 1.587 9.173 -12.647 1.00 95.75 89 THR A C 1
ATOM 729 O O . THR A 1 89 ? 0.435 9.454 -12.312 1.00 95.75 89 THR A O 1
ATOM 732 N N . CYS A 1 90 ? 1.850 8.195 -13.521 1.00 95.19 90 CYS A N 1
ATOM 733 C CA . CYS A 1 90 ? 0.858 7.389 -14.232 1.00 95.19 90 CYS A CA 1
ATOM 734 C C . CYS A 1 90 ? -0.193 8.214 -15.005 1.00 95.19 90 CYS A C 1
ATOM 736 O O . CYS A 1 90 ? -1.272 7.714 -15.335 1.00 95.19 90 CYS A O 1
ATOM 738 N N . LYS A 1 91 ? 0.109 9.479 -15.347 1.00 96.62 91 LYS A N 1
ATOM 739 C CA . LYS A 1 91 ? -0.813 10.377 -16.068 1.00 96.62 91 LYS A CA 1
ATOM 740 C C . LYS A 1 91 ? -1.228 9.820 -17.433 1.00 96.62 91 LYS A C 1
ATOM 742 O O . LYS A 1 91 ? -2.375 9.994 -17.839 1.00 96.62 91 LYS A O 1
ATOM 747 N N . PHE A 1 92 ? -0.331 9.079 -18.087 1.00 95.81 92 PHE A N 1
ATOM 748 C CA . PHE A 1 92 ? -0.594 8.415 -19.365 1.00 95.81 92 PHE A CA 1
ATOM 749 C C . PHE A 1 92 ? -1.803 7.464 -19.307 1.00 95.81 92 PHE A C 1
ATOM 751 O O . PHE A 1 92 ? -2.514 7.347 -20.300 1.00 95.81 92 PHE A O 1
ATOM 758 N N . ILE A 1 93 ? -2.105 6.863 -18.146 1.00 96.06 93 ILE A N 1
ATOM 759 C CA . ILE A 1 93 ? -3.290 6.010 -17.962 1.00 96.06 93 ILE A CA 1
ATOM 760 C C . ILE A 1 93 ? -4.569 6.843 -18.087 1.00 96.06 93 ILE A C 1
ATOM 762 O O . ILE A 1 93 ? -5.469 6.496 -18.850 1.00 96.06 93 ILE A O 1
ATOM 766 N N . LYS A 1 94 ? -4.641 7.975 -17.371 1.00 96.38 94 LYS A N 1
ATOM 767 C CA . LYS A 1 94 ? -5.804 8.880 -17.408 1.00 96.38 94 LYS A CA 1
ATOM 768 C C . LYS A 1 94 ? -6.009 9.479 -18.797 1.00 96.38 94 LYS A C 1
ATOM 770 O O . LYS A 1 94 ? -7.139 9.633 -19.245 1.00 96.38 94 LYS A O 1
ATOM 775 N N . GLU A 1 95 ? -4.912 9.793 -19.474 1.00 97.38 95 GLU A N 1
ATOM 776 C CA . GLU A 1 95 ? -4.912 10.366 -20.821 1.00 97.38 95 GLU A CA 1
ATOM 777 C C . GLU A 1 95 ? -5.074 9.314 -21.929 1.00 97.38 95 GLU A C 1
ATOM 779 O O . GLU A 1 95 ? -5.095 9.679 -23.101 1.00 97.38 95 GLU A O 1
ATOM 784 N N . LYS A 1 96 ? -5.184 8.021 -21.582 1.00 97.25 96 LYS A N 1
ATOM 785 C CA . LYS A 1 96 ? -5.278 6.900 -22.534 1.00 97.25 96 LYS A CA 1
ATOM 786 C C . LYS A 1 96 ? -4.134 6.893 -23.560 1.00 97.25 96 LYS A C 1
ATOM 788 O O . LYS A 1 96 ? -4.341 6.598 -24.736 1.00 97.25 96 LYS A O 1
ATOM 793 N N . ARG A 1 97 ? -2.921 7.237 -23.119 1.00 97.00 97 ARG A N 1
ATOM 794 C CA . ARG A 1 97 ? -1.704 7.231 -23.939 1.00 97.00 97 ARG A CA 1
ATOM 795 C C . ARG A 1 97 ? -0.910 5.951 -23.718 1.00 97.00 97 ARG A C 1
ATOM 797 O O . ARG A 1 97 ? -0.758 5.490 -22.590 1.00 97.00 97 ARG A O 1
ATOM 804 N N . ASN A 1 98 ? -0.354 5.422 -24.802 1.00 95.06 98 ASN A N 1
ATOM 805 C CA . ASN A 1 98 ? 0.529 4.262 -24.756 1.00 95.06 98 ASN A CA 1
ATOM 806 C C . ASN A 1 98 ? 1.954 4.687 -24.385 1.00 95.06 98 ASN A C 1
ATOM 808 O O . ASN A 1 98 ? 2.430 5.734 -24.823 1.00 95.06 98 ASN A O 1
ATOM 812 N N . VAL A 1 99 ? 2.645 3.842 -23.620 1.00 94.50 99 VAL A N 1
ATOM 813 C CA . VAL A 1 99 ? 4.070 3.997 -23.306 1.00 94.50 99 VAL A CA 1
ATOM 814 C C . VAL A 1 99 ? 4.839 2.916 -24.054 1.00 94.50 99 VAL A C 1
ATOM 816 O O . VAL A 1 99 ? 4.580 1.730 -23.865 1.00 94.50 99 VAL A O 1
ATOM 819 N N . LEU A 1 100 ? 5.786 3.323 -24.900 1.00 93.94 100 LEU A N 1
ATOM 820 C CA . LEU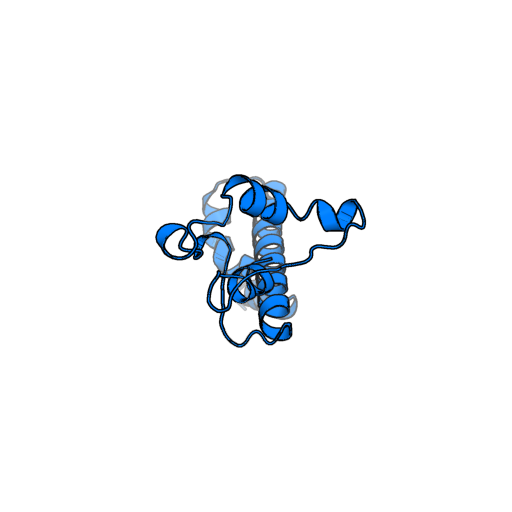 A 1 100 ? 6.664 2.413 -25.632 1.00 93.94 100 LEU A CA 1
ATOM 821 C C . LEU A 1 100 ? 8.101 2.570 -25.125 1.00 93.94 100 LEU A C 1
ATOM 823 O O . LEU A 1 100 ? 8.668 3.659 -25.180 1.00 93.94 100 LEU A O 1
ATOM 827 N N . LEU A 1 101 ? 8.692 1.478 -24.638 1.00 92.31 101 LEU A N 1
ATOM 828 C CA . LEU A 1 101 ? 10.070 1.452 -24.145 1.00 92.31 101 LEU A CA 1
ATOM 829 C C . LEU A 1 101 ? 10.995 0.896 -25.238 1.00 92.31 101 LEU A C 1
ATOM 831 O O . LEU A 1 101 ? 10.982 -0.306 -25.502 1.00 92.31 101 LEU A O 1
ATOM 835 N N . VAL A 1 102 ? 11.809 1.755 -25.857 1.00 90.25 102 VAL A N 1
ATOM 836 C CA . VAL A 1 102 ? 12.703 1.403 -26.980 1.00 90.25 102 VAL A CA 1
ATOM 837 C C . VAL A 1 102 ? 14.153 1.725 -26.631 1.00 90.25 102 VAL A C 1
ATOM 839 O O . VAL A 1 102 ? 14.433 2.742 -26.004 1.00 90.25 102 VAL A O 1
ATOM 842 N N . GLY A 1 103 ? 15.080 0.853 -27.029 1.00 87.12 103 GLY A N 1
ATOM 843 C CA . GLY A 1 103 ? 16.519 1.060 -26.862 1.00 87.12 103 GLY A CA 1
ATOM 844 C C . GLY A 1 103 ? 17.292 -0.245 -26.702 1.00 87.12 103 GLY A C 1
ATOM 845 O O . GLY A 1 103 ? 16.700 -1.324 -26.609 1.00 87.12 103 GLY A O 1
ATOM 846 N N . ASP A 1 104 ? 18.613 -0.136 -26.605 1.00 84.94 104 ASP A N 1
ATOM 847 C CA . ASP A 1 104 ? 19.540 -1.270 -26.536 1.00 84.94 104 ASP A CA 1
ATOM 848 C C . ASP A 1 104 ? 19.316 -2.160 -25.306 1.00 84.94 104 ASP A C 1
ATOM 850 O O . ASP A 1 104 ? 18.774 -1.732 -24.275 1.00 84.94 104 ASP A O 1
ATOM 854 N N . SER A 1 105 ? 19.706 -3.433 -25.408 1.00 86.50 105 SER A N 1
ATOM 855 C CA . SER A 1 105 ? 19.656 -4.367 -24.277 1.00 86.50 105 SER A CA 1
ATOM 856 C C . SER A 1 105 ? 20.420 -3.809 -23.068 1.00 86.50 105 SER A C 1
ATOM 858 O O . SER A 1 105 ? 21.423 -3.123 -23.219 1.00 86.50 105 SER A O 1
ATOM 860 N N . GLY A 1 106 ? 19.914 -4.052 -21.857 1.00 83.50 106 GLY A N 1
ATOM 861 C CA . GLY A 1 106 ? 20.512 -3.527 -20.622 1.00 83.50 106 GLY A CA 1
ATOM 862 C C . GLY A 1 106 ? 20.157 -2.075 -20.266 1.00 83.50 106 GLY A C 1
ATOM 863 O O . GLY A 1 106 ? 20.372 -1.681 -19.128 1.00 83.50 106 GLY A O 1
ATOM 864 N N . GLY A 1 107 ? 19.513 -1.302 -21.150 1.00 85.19 107 GLY A N 1
ATOM 865 C CA . GLY A 1 107 ? 19.168 0.113 -20.910 1.00 85.19 107 GLY A CA 1
ATOM 866 C C . GLY A 1 107 ? 18.023 0.399 -19.919 1.00 85.19 107 GLY A C 1
ATOM 867 O O . GLY A 1 107 ? 17.356 1.418 -20.042 1.00 85.19 107 GLY A O 1
ATOM 868 N N . GLY A 1 108 ? 17.710 -0.508 -18.987 1.00 88.94 108 GLY A N 1
ATOM 869 C CA . GLY A 1 108 ? 16.702 -0.272 -17.938 1.00 88.94 108 GLY A CA 1
ATOM 870 C C . GLY A 1 108 ? 15.228 -0.457 -18.336 1.00 88.94 108 GLY A C 1
ATOM 871 O O . GLY A 1 108 ? 14.353 -0.314 -17.488 1.00 88.94 108 GLY A O 1
ATOM 872 N N . LYS A 1 109 ? 14.921 -0.850 -19.581 1.00 92.75 109 LYS A N 1
ATOM 873 C CA . LYS A 1 109 ? 13.534 -1.041 -20.068 1.00 92.75 109 LYS A CA 1
ATOM 874 C C . LYS A 1 109 ? 12.706 -1.999 -19.201 1.00 92.75 109 LYS A C 1
ATOM 876 O O . LYS A 1 109 ? 11.610 -1.655 -18.782 1.00 92.75 109 LYS A O 1
ATOM 881 N N . THR A 1 110 ? 13.244 -3.177 -18.876 1.00 92.12 110 THR A N 1
ATOM 882 C CA . THR A 1 110 ? 12.560 -4.152 -18.006 1.00 92.12 110 THR A CA 1
ATOM 883 C C . THR A 1 110 ? 12.365 -3.616 -16.589 1.00 92.12 110 THR A C 1
ATOM 885 O O . THR A 1 110 ? 11.361 -3.917 -15.957 1.00 92.12 110 THR A O 1
ATOM 888 N N . HIS A 1 111 ? 13.296 -2.800 -16.084 1.00 93.19 111 HIS A N 1
ATOM 889 C CA . HIS A 1 111 ? 13.146 -2.166 -14.773 1.00 93.19 111 HIS A CA 1
ATOM 890 C C . HIS A 1 111 ? 11.987 -1.174 -14.784 1.00 93.19 111 HIS A C 1
ATOM 892 O O . HIS A 1 111 ? 11.149 -1.227 -13.891 1.00 93.19 111 HIS A O 1
ATOM 898 N N . LEU A 1 112 ? 11.916 -0.310 -15.801 1.00 92.94 112 LEU A N 1
ATOM 899 C CA . LEU A 1 112 ? 10.812 0.635 -15.973 1.00 92.94 112 LEU A CA 1
ATOM 900 C C . LEU A 1 112 ? 9.471 -0.089 -16.114 1.00 92.94 112 LEU A C 1
ATOM 902 O O . LEU A 1 112 ? 8.520 0.288 -15.449 1.00 92.94 112 LEU A O 1
ATOM 906 N N . ALA A 1 113 ? 9.409 -1.158 -16.910 1.00 92.38 113 ALA A N 1
ATOM 907 C CA . ALA A 1 113 ? 8.183 -1.933 -17.101 1.00 92.38 113 ALA A CA 1
ATOM 908 C C . ALA A 1 113 ? 7.673 -2.619 -15.819 1.00 92.38 113 ALA A C 1
ATOM 910 O O . ALA A 1 113 ? 6.478 -2.841 -15.697 1.00 92.38 113 ALA A O 1
ATOM 911 N N . ILE A 1 114 ? 8.567 -2.981 -14.892 1.00 93.00 114 ILE A N 1
ATOM 912 C CA . ILE A 1 114 ? 8.193 -3.565 -13.592 1.00 93.00 114 ILE A CA 1
ATOM 913 C C . ILE A 1 114 ? 7.868 -2.472 -12.562 1.00 93.00 114 ILE A C 1
ATOM 915 O O . ILE A 1 114 ? 7.027 -2.674 -11.693 1.00 93.00 114 ILE A O 1
ATOM 919 N N . GLY A 1 115 ? 8.589 -1.349 -12.607 1.00 92.00 115 GLY A N 1
ATOM 920 C CA . GLY A 1 115 ? 8.478 -0.278 -11.618 1.00 92.00 115 GLY A CA 1
ATOM 921 C C . GLY A 1 115 ? 7.313 0.691 -11.834 1.00 92.00 115 GLY A C 1
ATOM 922 O O . GLY A 1 115 ? 7.041 1.465 -10.916 1.00 92.00 115 GLY A O 1
ATOM 923 N N . LEU A 1 116 ? 6.687 0.674 -13.016 1.00 90.44 116 LEU A N 1
ATOM 924 C CA . LEU A 1 116 ? 5.462 1.407 -13.368 1.00 90.44 116 LEU A CA 1
ATOM 925 C C . LEU A 1 116 ? 4.218 0.564 -13.073 1.00 90.44 116 LEU A C 1
ATOM 927 O O . LEU A 1 116 ? 3.239 1.149 -12.558 1.00 90.44 116 LEU A O 1
#